Protein AF-A0A643CHQ4-F1 (afdb_monomer)

Organism: Balaenoptera physalus (NCBI:txid9770)

Secondary structure (DSSP, 8-state):
---------TTTT--HHHHHHHHT-HHHHHHHHHTTTGGG-S-THHHHHHHHHSPP--SS--HHHHHHHHHHHHHHHHHHHHH-S---HHHHHHHHHTT---SSTTGGGGS-GGGTTSPPPHHHHHHHHHHHHHHHTT-TTGGGTTSSS-HHHHHHHTT--

Sequence (161 aa):
TFTPVYCPSPLSGITPLFYVAQTRQSNILKILLQYGIVEREKNPINIVLTILLYPSRVRIMVDQELVDIQEDAKTCLVLCSRVLSVISTREIETQLSLGRRPIISNWLDYIPSTRYKDPCELLHLCRITIRAQLLTNNMLPNGIFSLLIPVRLQNYLNLES

pLDDT: mean 88.87, std 14.34, range [46.44, 98.06]

InterPro domains:
  IPR001496 SOCS box domain [PF07525] (119-158)
  IPR001496 SOCS box domain [PS50225] (103-161)
  IPR001496 SOCS box domain [SM00969] (119-160)
  IPR036036 SOCS box-like domain superfamily [SSF158235] (116-158)
  IPR039147 Ankyrin repeat and SOCS box protein 17 [PTHR20966] (1-161)

Mean predicted aligned error: 6.38 Å

Radius of gyration: 17.87 Å; Cα contacts (8 Å, |Δi|>4): 156; chains: 1; bounding box: 45×30×63 Å

Solvent-accessible surface area (backbone atoms only — not comparable to full-atom values): 9455 Å² total; per-residue (Å²): 134,90,77,82,80,79,72,72,59,97,57,72,90,61,49,72,68,54,54,31,26,54,69,31,41,38,72,60,43,51,52,44,50,39,53,39,55,55,81,69,44,95,61,51,64,58,47,57,48,27,43,36,46,48,76,67,87,81,72,86,74,56,72,68,59,52,51,51,51,36,54,26,32,48,51,37,44,43,54,48,57,72,69,45,72,65,52,67,59,67,62,54,51,51,46,40,74,74,69,47,64,57,70,48,88,68,54,67,81,47,46,64,56,38,29,67,76,46,78,59,54,66,72,57,53,50,40,45,54,52,49,49,56,33,45,77,67,70,28,46,52,68,51,49,75,71,47,98,61,58,67,72,56,35,34,54,64,57,73,48,133

Structure (mmCIF, N/CA/C/O backbone):
data_AF-A0A643CHQ4-F1
#
_entry.id   AF-A0A643CHQ4-F1
#
loop_
_atom_site.group_PDB
_atom_site.id
_atom_site.type_symbol
_atom_site.label_atom_id
_atom_site.label_alt_id
_atom_site.label_comp_id
_atom_site.label_asym_id
_atom_site.label_entity_id
_atom_site.label_seq_id
_atom_site.pdbx_PDB_ins_code
_atom_site.Cartn_x
_atom_site.Cartn_y
_atom_site.Cartn_z
_atom_site.occupancy
_atom_site.B_iso_or_equiv
_atom_site.auth_seq_id
_atom_site.auth_comp_id
_atom_site.auth_asym_id
_atom_site.auth_atom_id
_atom_site.pdbx_PDB_model_num
ATOM 1 N N . THR A 1 1 ? 28.883 11.450 43.484 1.00 47.41 1 THR A N 1
ATOM 2 C CA . THR A 1 1 ? 28.956 10.985 42.084 1.00 47.41 1 THR A CA 1
ATOM 3 C C . THR A 1 1 ? 27.598 11.190 41.453 1.00 47.41 1 THR A C 1
ATOM 5 O O . THR A 1 1 ? 26.632 10.658 41.978 1.00 47.41 1 THR A O 1
ATOM 8 N N . PHE A 1 2 ? 27.490 12.034 40.426 1.00 46.44 2 PHE A N 1
ATOM 9 C CA . PHE A 1 2 ? 26.223 12.321 39.748 1.00 46.44 2 PHE A CA 1
ATOM 10 C C . PHE A 1 2 ? 26.059 11.297 38.620 1.00 46.44 2 PHE A C 1
ATOM 12 O O . PHE A 1 2 ? 26.762 11.370 37.618 1.00 46.44 2 PHE A O 1
ATOM 19 N N . THR A 1 3 ? 25.212 10.289 38.809 1.00 48.22 3 THR A N 1
ATOM 20 C CA . THR A 1 3 ? 24.824 9.363 37.738 1.00 48.22 3 THR A CA 1
ATOM 21 C C . THR A 1 3 ? 23.638 9.973 36.999 1.00 48.22 3 THR A C 1
ATOM 23 O O . THR A 1 3 ? 22.546 10.007 37.573 1.00 48.22 3 THR A O 1
ATOM 26 N N . PRO A 1 4 ? 23.807 10.488 35.766 1.00 51.94 4 PRO A N 1
ATOM 27 C CA . PRO A 1 4 ? 22.671 10.942 34.984 1.00 51.94 4 PRO A CA 1
ATOM 28 C C . PRO A 1 4 ? 21.759 9.742 34.728 1.00 51.94 4 PRO A C 1
ATOM 30 O O . PRO A 1 4 ? 22.175 8.732 34.157 1.00 51.94 4 PRO A O 1
ATOM 33 N N . VAL A 1 5 ? 20.513 9.843 35.183 1.00 50.88 5 VAL A N 1
ATOM 34 C CA . VAL A 1 5 ? 19.464 8.896 34.815 1.00 50.88 5 VAL A CA 1
ATOM 35 C C . VAL A 1 5 ? 19.148 9.169 33.350 1.00 50.88 5 VAL A C 1
ATOM 37 O O . VAL A 1 5 ? 18.433 10.115 33.024 1.00 50.88 5 VAL A O 1
ATOM 40 N N . TYR A 1 6 ? 19.724 8.372 32.453 1.00 51.03 6 TYR A N 1
ATOM 41 C CA . TYR A 1 6 ? 19.271 8.318 31.072 1.00 51.03 6 TYR A CA 1
ATOM 42 C C . TYR A 1 6 ? 17.867 7.714 31.084 1.00 51.03 6 TYR A C 1
ATOM 44 O O . TYR A 1 6 ? 17.709 6.497 31.044 1.00 51.03 6 TYR A O 1
ATOM 52 N N . CYS A 1 7 ? 16.836 8.555 31.165 1.00 48.03 7 CYS A N 1
ATOM 53 C CA . CYS A 1 7 ? 15.520 8.150 30.696 1.00 48.03 7 CYS A CA 1
ATOM 54 C C . CYS A 1 7 ? 15.691 7.838 29.204 1.00 48.03 7 CYS A C 1
ATOM 56 O O . CYS A 1 7 ? 16.000 8.765 28.446 1.00 48.03 7 CYS A O 1
ATOM 58 N N . PRO A 1 8 ? 15.557 6.575 28.754 1.00 49.50 8 PRO A N 1
ATOM 59 C CA . PRO A 1 8 ? 15.529 6.313 27.327 1.00 49.50 8 PRO A CA 1
ATOM 60 C C . PRO A 1 8 ? 14.416 7.181 26.741 1.00 49.50 8 PRO A C 1
ATOM 62 O O . PRO A 1 8 ? 13.350 7.316 27.348 1.00 49.50 8 PRO A O 1
ATOM 65 N N . SER A 1 9 ? 14.689 7.825 25.603 1.00 49.84 9 SER A N 1
ATOM 66 C CA . SER A 1 9 ? 13.678 8.619 24.906 1.00 49.84 9 SER A CA 1
ATOM 67 C C . SER A 1 9 ? 12.377 7.808 24.848 1.00 49.84 9 SER A C 1
ATOM 69 O O . SER A 1 9 ? 12.439 6.627 24.492 1.00 49.84 9 SER A O 1
ATOM 71 N N . PRO A 1 10 ? 11.203 8.390 25.148 1.00 54.94 10 PRO A N 1
ATOM 72 C CA . PRO A 1 10 ? 9.922 7.691 25.015 1.00 54.94 10 PRO A CA 1
ATOM 73 C C . PRO A 1 10 ? 9.644 7.225 23.571 1.00 54.94 10 PRO A C 1
ATOM 75 O O . PRO A 1 10 ? 8.666 6.529 23.325 1.00 54.94 10 PRO A O 1
ATOM 78 N N . LEU A 1 11 ? 10.506 7.608 22.620 1.00 53.69 11 LEU A N 1
ATOM 79 C CA . LEU A 1 11 ? 10.500 7.215 21.213 1.00 53.69 11 LEU A CA 1
ATOM 80 C C . LEU A 1 11 ? 11.570 6.161 20.864 1.00 53.69 11 LEU A C 1
ATOM 82 O O . LEU A 1 11 ? 11.748 5.847 19.688 1.00 53.69 11 LEU A O 1
ATOM 86 N N . SER A 1 12 ? 12.314 5.633 21.842 1.00 49.62 12 SER A N 1
ATOM 87 C CA . SER A 1 12 ? 13.332 4.603 21.608 1.00 49.62 12 SER A CA 1
ATOM 88 C C . SER A 1 12 ? 12.701 3.379 20.934 1.00 49.62 12 SER A C 1
ATOM 90 O O . SER A 1 12 ? 11.801 2.754 21.491 1.00 49.62 12 SER A O 1
ATOM 92 N N . GLY A 1 13 ? 13.148 3.061 19.716 1.00 67.06 13 GLY A N 1
ATOM 93 C CA . GLY A 1 13 ? 12.642 1.938 18.919 1.00 67.06 13 GLY A CA 1
ATOM 94 C C . GLY A 1 13 ? 11.469 2.255 17.982 1.00 67.06 13 GLY A C 1
ATOM 95 O O . GLY A 1 13 ? 11.041 1.367 17.249 1.00 67.06 13 GLY A O 1
ATOM 96 N N . ILE A 1 14 ? 10.963 3.495 17.950 1.00 77.19 14 ILE A N 1
ATOM 97 C CA . ILE A 1 14 ? 9.934 3.907 16.983 1.00 77.19 14 ILE A CA 1
ATOM 98 C C . ILE A 1 14 ? 10.606 4.316 15.669 1.00 77.19 14 ILE A C 1
ATOM 100 O O . ILE A 1 14 ? 11.393 5.262 15.630 1.00 77.19 14 ILE A O 1
ATOM 104 N N . THR A 1 15 ? 10.285 3.621 14.574 1.00 87.75 15 THR A N 1
ATOM 105 C CA . THR A 1 15 ? 10.780 3.998 13.242 1.00 87.75 15 THR A CA 1
ATOM 106 C C . THR A 1 15 ? 10.097 5.286 12.759 1.00 87.75 15 THR A C 1
ATOM 108 O O . THR A 1 15 ? 8.940 5.537 13.116 1.00 87.75 15 THR A O 1
ATOM 111 N N . PRO A 1 16 ? 10.755 6.101 11.909 1.00 90.81 16 PRO A N 1
ATOM 112 C CA . PRO A 1 16 ? 10.132 7.295 11.332 1.00 90.81 16 PRO A CA 1
ATOM 113 C C . PRO A 1 16 ? 8.795 6.995 10.646 1.00 90.81 16 PRO A C 1
ATOM 115 O O . PRO A 1 16 ? 7.830 7.736 10.812 1.00 90.81 16 PRO A O 1
ATOM 118 N N . LEU A 1 17 ? 8.715 5.863 9.943 1.00 93.69 17 LEU A N 1
ATOM 119 C CA . LEU A 1 17 ? 7.493 5.389 9.303 1.00 93.69 17 LEU A CA 1
ATOM 120 C C . LEU A 1 17 ? 6.367 5.139 10.313 1.00 93.69 17 LEU A C 1
ATOM 122 O O . LEU A 1 17 ? 5.240 5.580 10.093 1.00 93.69 17 LEU A O 1
ATOM 126 N N . PHE A 1 18 ? 6.664 4.480 11.433 1.00 91.75 18 PHE A N 1
ATOM 127 C CA . PHE A 1 18 ? 5.667 4.217 12.465 1.00 91.75 18 PHE A CA 1
ATOM 128 C C . PHE A 1 18 ? 5.186 5.511 13.131 1.00 91.75 18 PHE A C 1
ATOM 130 O O . PHE A 1 18 ? 3.986 5.697 13.307 1.00 91.75 18 PHE A O 1
ATOM 137 N N . TYR A 1 19 ? 6.090 6.446 13.435 1.00 91.44 19 TYR A N 1
ATOM 138 C CA . TYR A 1 19 ? 5.721 7.748 14.002 1.00 91.44 19 TYR A CA 1
ATOM 139 C C . TYR A 1 19 ? 4.819 8.565 13.061 1.00 91.44 19 TYR A C 1
ATOM 141 O O . TYR A 1 19 ? 3.803 9.129 13.475 1.00 91.44 19 TYR A O 1
ATOM 149 N N . VAL A 1 20 ? 5.158 8.595 11.772 1.00 94.12 20 VAL A N 1
ATOM 150 C CA . VAL A 1 20 ? 4.367 9.278 10.741 1.00 94.12 20 VAL A CA 1
ATOM 151 C C . VAL A 1 20 ? 2.994 8.622 10.575 1.00 94.12 20 VAL A C 1
ATOM 153 O O . VAL A 1 20 ? 1.992 9.323 10.459 1.00 94.12 20 VAL A O 1
ATOM 156 N N . ALA A 1 21 ? 2.917 7.292 10.647 1.00 94.31 21 ALA A N 1
ATOM 157 C CA . ALA A 1 21 ? 1.656 6.554 10.638 1.00 94.31 21 ALA A CA 1
ATOM 158 C C . ALA A 1 21 ? 0.784 6.866 11.869 1.00 94.31 21 ALA A C 1
ATOM 160 O O . ALA A 1 21 ? -0.420 7.069 11.733 1.00 94.31 21 ALA A O 1
ATOM 161 N N . GLN A 1 22 ? 1.381 6.962 13.064 1.00 91.38 22 GLN A N 1
ATOM 162 C CA . GLN A 1 22 ? 0.666 7.322 14.298 1.00 91.38 22 GLN A CA 1
ATOM 163 C C . GLN A 1 22 ? 0.055 8.721 14.225 1.00 91.38 22 GLN A C 1
ATOM 165 O O . GLN A 1 22 ? -1.077 8.936 14.669 1.00 91.38 22 GLN A O 1
ATOM 170 N N . THR A 1 23 ? 0.818 9.666 13.678 1.00 91.25 23 THR A N 1
ATOM 171 C CA . THR A 1 23 ? 0.437 11.079 13.554 1.00 91.25 23 THR A CA 1
ATOM 172 C C . THR A 1 23 ? -0.344 11.389 12.274 1.00 91.25 23 THR A C 1
ATOM 174 O O . THR A 1 23 ? -0.797 12.514 12.119 1.00 91.25 23 THR A O 1
ATOM 177 N N . ARG A 1 24 ? -0.530 10.400 11.385 1.00 93.69 24 ARG A N 1
ATOM 178 C CA . ARG A 1 24 ? -1.174 10.493 10.056 1.00 93.69 24 ARG A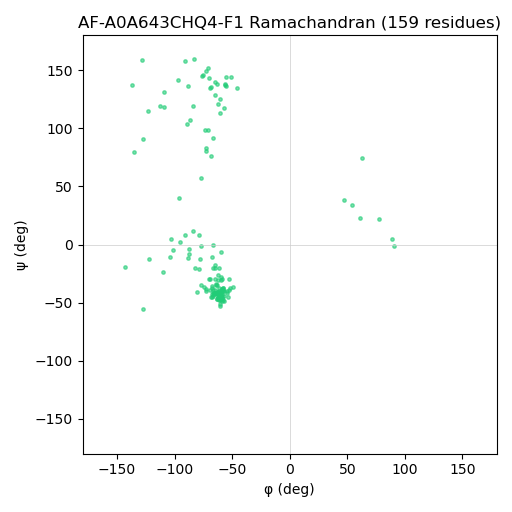 CA 1
ATOM 179 C C . ARG A 1 24 ? -0.689 11.661 9.202 1.00 93.69 24 ARG A C 1
ATOM 181 O O . ARG A 1 24 ? -1.460 12.255 8.463 1.00 93.69 24 ARG A O 1
ATOM 188 N N . GLN A 1 25 ? 0.602 11.969 9.255 1.00 93.00 25 GLN A N 1
ATOM 189 C CA . GLN A 1 25 ? 1.176 13.021 8.417 1.00 93.00 25 GLN A CA 1
ATOM 190 C C . GLN A 1 25 ? 1.267 12.544 6.961 1.00 93.00 25 GLN A C 1
ATOM 192 O O . GLN A 1 25 ? 2.313 12.074 6.513 1.00 93.00 25 GLN A O 1
ATOM 197 N N . SER A 1 26 ? 0.161 12.653 6.225 1.00 94.56 26 SER A N 1
ATOM 198 C CA . SER A 1 26 ? -0.043 12.103 4.879 1.00 94.56 26 SER A CA 1
ATOM 199 C C . SER A 1 26 ? 1.034 12.533 3.875 1.00 94.56 26 SER A C 1
ATOM 201 O O . SER A 1 26 ? 1.564 11.703 3.133 1.00 94.56 26 SER A O 1
ATOM 203 N N . ASN A 1 27 ? 1.444 13.802 3.916 1.00 94.94 27 ASN A N 1
ATOM 204 C CA . ASN A 1 27 ? 2.514 14.344 3.073 1.00 94.94 27 ASN A CA 1
ATOM 205 C C . ASN A 1 27 ? 3.871 13.672 3.332 1.00 94.94 27 ASN A C 1
ATOM 207 O O . ASN A 1 27 ? 4.561 13.280 2.391 1.00 94.94 27 ASN A O 1
ATOM 211 N N . ILE A 1 28 ? 4.245 13.494 4.603 1.00 96.44 28 ILE A N 1
ATOM 212 C CA . ILE A 1 28 ? 5.509 12.841 4.968 1.00 96.44 28 ILE A CA 1
ATOM 213 C C . ILE A 1 28 ? 5.414 11.340 4.694 1.00 96.44 28 ILE A C 1
ATOM 215 O O . ILE A 1 28 ? 6.365 10.750 4.185 1.00 96.44 28 ILE A O 1
ATOM 219 N N . LEU A 1 29 ? 4.254 10.728 4.956 1.00 97.06 29 LEU A N 1
ATOM 220 C CA . LEU A 1 29 ? 4.011 9.325 4.645 1.00 97.06 29 LEU A CA 1
ATOM 221 C C . LEU A 1 29 ? 4.238 9.071 3.159 1.00 97.06 29 LEU A C 1
ATOM 223 O O . LEU A 1 29 ? 4.996 8.170 2.823 1.00 97.06 29 LEU A O 1
ATOM 227 N N . LYS A 1 30 ? 3.663 9.897 2.273 1.00 97.38 30 LYS A N 1
ATOM 228 C CA . LYS A 1 30 ? 3.872 9.795 0.823 1.00 97.38 30 LYS A CA 1
ATOM 229 C C . LYS A 1 30 ? 5.358 9.798 0.464 1.00 97.38 30 LYS A C 1
ATOM 231 O O . LYS A 1 30 ? 5.770 8.946 -0.317 1.00 97.38 30 LYS A O 1
ATOM 236 N N . ILE A 1 31 ? 6.155 10.691 1.054 1.00 97.19 31 ILE A N 1
ATOM 237 C CA . ILE A 1 31 ? 7.608 10.731 0.830 1.00 97.19 31 ILE A CA 1
ATOM 238 C C . ILE A 1 31 ? 8.243 9.407 1.271 1.00 97.19 31 ILE A C 1
ATOM 240 O O . ILE A 1 31 ? 8.931 8.764 0.485 1.00 97.19 31 ILE A O 1
ATOM 244 N N . LEU A 1 32 ? 7.965 8.928 2.486 1.00 97.44 32 LEU A N 1
ATOM 245 C CA . LEU A 1 32 ? 8.509 7.647 2.960 1.00 97.44 32 LEU A CA 1
ATOM 246 C C . LEU A 1 32 ? 8.097 6.470 2.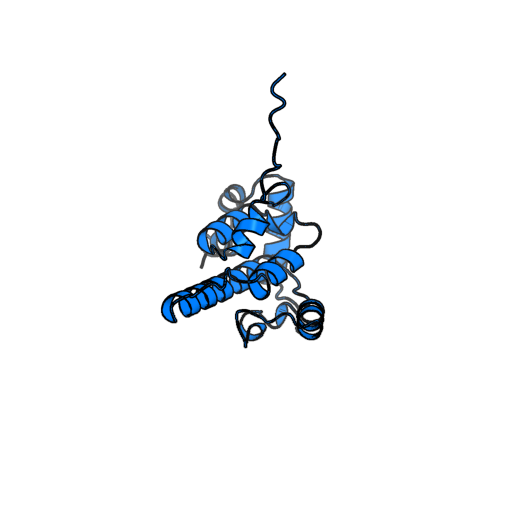060 1.00 97.44 32 LEU A C 1
ATOM 248 O O . LEU A 1 32 ? 8.910 5.589 1.780 1.00 97.44 32 LEU A O 1
ATOM 252 N N . LEU A 1 33 ? 6.864 6.468 1.551 1.00 97.12 33 LEU A N 1
ATOM 253 C CA . LEU A 1 33 ? 6.415 5.478 0.576 1.00 97.12 33 LEU A CA 1
ATOM 254 C C . LEU A 1 33 ? 7.168 5.608 -0.748 1.00 97.12 33 LEU A C 1
ATOM 256 O O . LEU A 1 33 ? 7.577 4.601 -1.305 1.00 97.12 33 LEU A O 1
ATOM 260 N N . GLN A 1 34 ? 7.411 6.815 -1.260 1.00 97.44 34 GLN A N 1
ATOM 261 C CA . GLN A 1 34 ? 8.168 7.022 -2.501 1.00 97.44 34 GLN A CA 1
ATOM 262 C C . GLN A 1 34 ? 9.577 6.423 -2.426 1.00 97.44 34 GLN A C 1
ATOM 264 O O . GLN A 1 34 ? 10.015 5.797 -3.389 1.00 97.44 34 GLN A O 1
ATOM 269 N N . TYR A 1 35 ? 10.224 6.517 -1.262 1.00 97.50 35 TYR A N 1
ATOM 270 C CA . TYR A 1 35 ? 11.524 5.897 -0.979 1.00 97.50 35 TYR A CA 1
ATOM 271 C C . TYR A 1 35 ? 11.463 4.382 -0.712 1.00 97.50 35 TYR A C 1
ATOM 273 O O . TYR A 1 35 ? 12.498 3.750 -0.508 1.00 97.50 35 TYR A O 1
ATOM 281 N N . GLY A 1 36 ? 10.274 3.780 -0.727 1.00 96.31 36 GLY A N 1
ATOM 282 C CA . GLY A 1 36 ? 10.093 2.341 -0.562 1.00 96.31 36 GLY A CA 1
ATOM 283 C C . GLY A 1 36 ? 10.211 1.856 0.886 1.00 96.31 36 GLY A C 1
ATOM 284 O O . GLY A 1 36 ? 10.545 0.695 1.115 1.00 96.31 36 GLY A O 1
ATOM 285 N N . ILE A 1 37 ? 10.017 2.738 1.877 1.00 95.50 37 ILE A N 1
ATOM 286 C CA . ILE A 1 37 ? 10.249 2.396 3.289 1.00 95.50 37 ILE A CA 1
ATOM 287 C C . ILE A 1 37 ? 9.244 1.344 3.783 1.00 95.50 37 ILE A C 1
ATOM 289 O O . ILE A 1 37 ? 9.648 0.419 4.479 1.00 95.50 37 ILE A O 1
ATOM 293 N N . VAL A 1 38 ? 7.967 1.422 3.379 1.00 93.94 38 VAL A N 1
ATOM 294 C CA . VAL A 1 38 ? 6.953 0.407 3.743 1.00 93.94 38 VAL A CA 1
ATOM 295 C C . VAL A 1 38 ? 7.237 -0.935 3.082 1.00 93.94 38 VAL A C 1
ATOM 297 O O . VAL A 1 38 ? 7.058 -1.970 3.713 1.00 93.94 38 VAL A O 1
ATOM 300 N N . GLU A 1 39 ? 7.713 -0.945 1.840 1.00 93.12 39 GLU A N 1
ATOM 301 C CA . GLU A 1 39 ? 8.062 -2.175 1.126 1.00 93.12 39 GLU A CA 1
ATOM 302 C C . GLU A 1 39 ? 9.236 -2.936 1.767 1.00 93.12 39 GLU A C 1
ATOM 304 O O . GLU A 1 39 ? 9.401 -4.126 1.504 1.00 93.12 39 GLU A O 1
ATOM 309 N N . 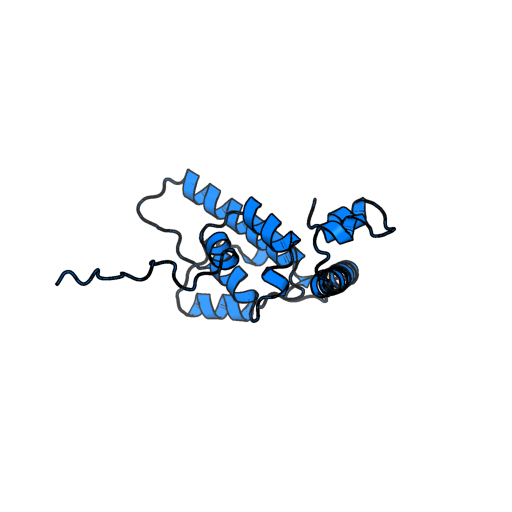ARG A 1 40 ? 10.037 -2.282 2.624 1.00 91.38 40 ARG A N 1
ATOM 310 C CA . ARG A 1 40 ? 11.093 -2.925 3.429 1.00 91.38 40 ARG A CA 1
ATOM 311 C C . ARG A 1 40 ? 10.601 -3.454 4.776 1.00 91.38 40 ARG A C 1
ATOM 313 O O . ARG A 1 40 ? 11.343 -4.175 5.444 1.00 91.38 40 ARG A O 1
ATOM 320 N N . GLU A 1 41 ? 9.390 -3.102 5.199 1.00 91.88 41 GLU A N 1
ATOM 321 C CA . GLU A 1 41 ? 8.853 -3.556 6.478 1.00 91.88 41 GLU A CA 1
ATOM 322 C C . GLU A 1 41 ? 8.569 -5.056 6.448 1.00 91.88 41 GLU A C 1
ATOM 324 O O . GLU A 1 41 ? 7.950 -5.582 5.524 1.00 91.88 41 GLU A O 1
ATOM 329 N N . LYS A 1 42 ? 8.959 -5.755 7.518 1.00 89.81 42 LYS A N 1
ATOM 330 C CA . LYS A 1 42 ? 8.670 -7.188 7.667 1.00 89.81 42 LYS A CA 1
ATOM 331 C C . LYS A 1 42 ? 7.166 -7.456 7.760 1.00 89.81 42 LYS A C 1
ATOM 333 O O . LYS A 1 42 ? 6.703 -8.500 7.313 1.00 89.81 42 LYS A O 1
ATOM 338 N N . ASN A 1 43 ? 6.424 -6.538 8.383 1.00 91.56 43 ASN A N 1
ATOM 339 C CA . ASN A 1 43 ? 4.977 -6.643 8.522 1.00 91.56 43 ASN A CA 1
ATOM 340 C C . ASN A 1 43 ? 4.285 -5.304 8.207 1.00 91.56 43 ASN A C 1
ATOM 342 O O . ASN A 1 43 ? 3.929 -4.561 9.127 1.00 91.56 43 ASN A O 1
ATOM 346 N N . PRO A 1 44 ? 4.098 -4.965 6.920 1.00 94.00 44 PRO A N 1
ATOM 347 C CA . PRO A 1 44 ? 3.598 -3.654 6.514 1.00 94.00 44 PRO A CA 1
ATOM 348 C C . PRO A 1 44 ? 2.146 -3.385 6.943 1.00 94.00 44 PRO A C 1
ATOM 350 O O . PRO A 1 44 ? 1.752 -2.224 7.059 1.00 94.00 44 PRO A O 1
ATOM 353 N N . ILE A 1 45 ? 1.354 -4.422 7.253 1.00 95.12 45 ILE A N 1
ATOM 354 C CA . ILE A 1 45 ? -0.006 -4.255 7.796 1.00 95.12 45 ILE A CA 1
ATOM 355 C C . ILE A 1 45 ? -0.002 -3.482 9.121 1.00 95.12 45 ILE A C 1
ATOM 357 O O . ILE A 1 45 ? -0.944 -2.746 9.399 1.00 95.12 45 ILE A O 1
ATOM 361 N N . ASN A 1 46 ? 1.083 -3.550 9.903 1.00 94.25 46 ASN A N 1
ATOM 362 C CA . ASN A 1 46 ? 1.212 -2.796 11.150 1.00 94.25 46 ASN A CA 1
ATOM 363 C C . ASN A 1 46 ? 1.108 -1.286 10.918 1.00 94.25 46 ASN A C 1
ATOM 365 O O . ASN A 1 46 ? 0.613 -0.569 11.785 1.00 94.25 46 ASN A O 1
ATOM 369 N N . ILE A 1 47 ? 1.529 -0.796 9.751 1.00 95.81 47 ILE A N 1
ATOM 370 C CA . ILE A 1 47 ? 1.403 0.616 9.379 1.00 95.81 47 ILE A CA 1
ATOM 371 C C . ILE A 1 47 ? -0.068 0.974 9.167 1.00 95.81 47 ILE A C 1
ATOM 373 O O . ILE A 1 47 ? -0.544 1.956 9.732 1.00 95.81 47 ILE A O 1
ATOM 377 N N . VAL A 1 48 ? -0.814 0.127 8.451 1.00 96.75 48 VAL A N 1
ATOM 378 C CA . VAL A 1 48 ? -2.264 0.278 8.240 1.00 96.75 48 VAL A CA 1
ATOM 379 C C . VAL A 1 48 ? -3.018 0.229 9.572 1.00 96.75 48 VAL A C 1
ATOM 381 O O . VAL A 1 48 ? -3.840 1.099 9.847 1.00 96.75 48 VAL A O 1
ATOM 384 N N . LEU A 1 49 ? -2.696 -0.733 10.442 1.00 95.44 49 LEU A N 1
ATOM 385 C CA . LEU A 1 49 ? -3.283 -0.835 11.782 1.00 95.44 49 LEU A CA 1
ATOM 386 C C . LEU A 1 49 ? -2.964 0.390 12.640 1.00 95.44 49 LEU A C 1
ATOM 388 O O . LEU A 1 49 ? -3.812 0.845 13.400 1.00 95.44 49 LEU A O 1
ATOM 392 N N . THR A 1 50 ? -1.760 0.943 12.516 1.00 94.50 50 THR A N 1
ATOM 393 C CA . THR A 1 50 ? -1.359 2.149 13.248 1.00 94.50 50 THR A CA 1
ATOM 394 C C . THR A 1 50 ? -2.144 3.365 12.767 1.00 94.50 50 THR A C 1
ATOM 396 O O . THR A 1 50 ? -2.698 4.090 13.591 1.00 94.50 50 THR A O 1
ATOM 399 N N . ILE A 1 51 ? -2.285 3.540 11.450 1.00 95.25 51 ILE A N 1
ATOM 400 C CA . ILE A 1 51 ? -3.124 4.592 10.861 1.00 95.25 51 ILE A CA 1
ATOM 401 C C . ILE A 1 51 ? -4.583 4.431 11.306 1.00 95.25 51 ILE A C 1
ATOM 403 O O . ILE A 1 51 ? -5.240 5.413 11.625 1.00 95.25 51 ILE A O 1
ATOM 407 N N . LEU A 1 52 ? -5.121 3.215 11.371 1.00 94.69 52 LEU A N 1
ATOM 408 C CA . LEU A 1 52 ? -6.536 3.015 11.698 1.00 94.69 52 LEU A CA 1
ATOM 409 C C . LEU A 1 52 ? -6.850 3.094 13.189 1.00 94.69 52 LEU A C 1
ATOM 411 O O . LEU A 1 52 ? -7.891 3.632 13.562 1.00 94.69 52 LEU A O 1
ATOM 415 N N . LEU A 1 53 ? -5.991 2.511 14.022 1.00 92.12 53 LEU A N 1
ATOM 416 C CA . LEU A 1 53 ? -6.341 2.103 15.384 1.00 92.12 53 LEU A CA 1
ATOM 417 C C . LEU A 1 53 ? -5.459 2.734 16.456 1.00 92.12 53 LEU A C 1
ATOM 419 O O . LEU A 1 53 ? -5.774 2.597 17.639 1.00 92.12 53 LEU A O 1
ATOM 423 N N . TYR A 1 54 ? -4.334 3.363 16.093 1.00 86.94 54 TYR A N 1
ATOM 424 C CA . TYR A 1 54 ? -3.516 4.027 17.102 1.00 86.94 54 TYR A CA 1
ATOM 425 C C . TYR A 1 54 ? -4.326 5.181 17.692 1.00 86.94 54 TYR A C 1
ATOM 427 O O . TYR A 1 54 ? -4.854 5.982 16.918 1.00 86.94 54 TYR A O 1
ATOM 435 N N . PRO A 1 55 ? -4.455 5.279 19.024 1.00 76.75 55 PRO A N 1
ATOM 436 C CA . PRO A 1 55 ? -5.268 6.317 19.625 1.00 76.75 55 PRO A CA 1
ATOM 437 C C . PRO A 1 55 ? -4.712 7.680 19.220 1.00 76.75 55 PRO A C 1
ATOM 439 O O . PRO A 1 55 ? -3.541 7.987 19.465 1.00 76.75 55 PRO A O 1
ATOM 442 N N . SER A 1 56 ? -5.563 8.525 18.637 1.00 63.06 56 SER A N 1
ATOM 443 C CA . SER A 1 56 ? -5.328 9.966 18.673 1.00 63.06 56 SER A CA 1
ATOM 444 C C . SER A 1 56 ? -5.080 10.327 20.139 1.00 63.06 56 SER A C 1
ATOM 446 O O . SER A 1 56 ? -5.648 9.692 21.030 1.00 63.06 56 SER A O 1
ATOM 448 N N . ARG A 1 57 ? -4.202 11.282 20.452 1.00 58.94 57 ARG A N 1
ATOM 449 C CA . ARG A 1 57 ? -4.050 11.751 21.839 1.00 58.94 57 ARG A CA 1
ATOM 450 C C . ARG A 1 57 ? -5.337 12.494 22.221 1.00 58.94 57 ARG A C 1
ATOM 452 O O . ARG A 1 57 ? -5.371 13.714 22.216 1.00 58.94 57 ARG A O 1
ATOM 459 N N . VAL A 1 58 ? -6.410 11.745 22.490 1.00 50.81 58 VAL A N 1
ATOM 460 C CA . VAL A 1 58 ? -7.756 12.224 22.803 1.00 50.81 58 VAL A CA 1
ATOM 461 C C . VAL A 1 58 ? -7.707 12.797 24.210 1.00 50.81 58 VAL A C 1
ATOM 463 O O . VAL A 1 58 ? -8.037 12.144 25.197 1.00 50.81 58 VAL A O 1
ATOM 466 N N . ARG A 1 59 ? -7.227 14.028 24.316 1.00 47.81 59 ARG A N 1
ATOM 467 C CA . ARG A 1 59 ? -7.530 14.901 25.438 1.00 47.81 59 ARG A CA 1
ATOM 468 C C . ARG A 1 59 ? -8.042 16.196 24.827 1.00 47.81 59 ARG A C 1
ATOM 470 O O . ARG A 1 59 ? -7.253 17.073 24.528 1.00 47.81 59 ARG A O 1
ATOM 477 N N . ILE A 1 60 ? -9.364 16.250 24.642 1.00 54.50 60 ILE A N 1
ATOM 478 C CA . ILE A 1 60 ? -10.129 17.453 24.283 1.00 54.50 60 ILE A CA 1
ATOM 479 C C . ILE A 1 60 ? -9.722 18.010 22.907 1.00 54.50 60 ILE A C 1
ATOM 481 O O . ILE A 1 60 ? -9.020 19.009 22.825 1.00 54.50 60 ILE A O 1
ATOM 485 N N . MET A 1 61 ? -10.147 17.347 21.830 1.00 60.47 61 MET A N 1
ATOM 486 C CA . MET A 1 61 ? -10.024 17.901 20.476 1.00 60.47 61 MET A CA 1
ATOM 487 C C . MET A 1 61 ? -11.345 18.553 20.077 1.00 60.47 61 MET A C 1
ATOM 489 O O . MET A 1 61 ? -12.411 18.040 20.424 1.00 60.47 61 MET A O 1
ATOM 493 N N . VAL A 1 62 ? -11.269 19.685 19.382 1.00 66.38 62 VAL A N 1
AT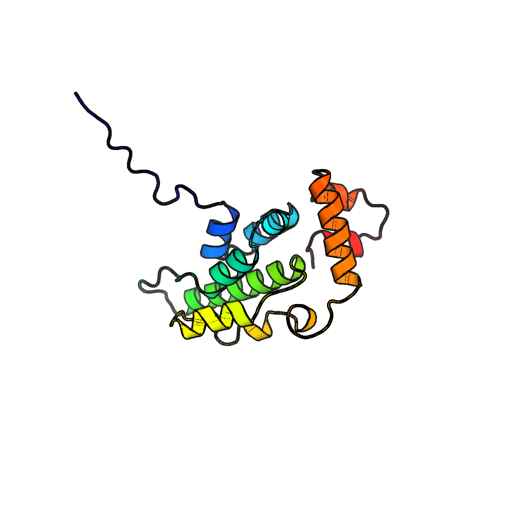OM 494 C CA . VAL A 1 62 ? -12.443 20.356 18.802 1.00 66.38 62 VAL A CA 1
ATOM 495 C C . VAL A 1 62 ? -12.923 19.536 17.598 1.00 66.38 62 VAL A C 1
ATOM 497 O O . VAL A 1 62 ? -12.102 18.915 16.924 1.00 66.38 62 VAL A O 1
ATOM 500 N N . ASP A 1 63 ? -14.226 19.536 17.296 1.00 71.62 63 ASP A N 1
ATOM 501 C CA . ASP A 1 63 ? -14.810 18.748 16.193 1.00 71.62 63 ASP A CA 1
ATOM 502 C C . ASP A 1 63 ? -14.063 18.923 14.856 1.00 71.62 63 ASP A C 1
ATOM 504 O O . ASP A 1 63 ? -13.869 17.953 14.126 1.00 71.62 63 ASP A O 1
ATOM 508 N N . GLN A 1 64 ? -13.568 20.132 14.565 1.00 73.06 64 GLN A N 1
ATOM 509 C CA . GLN A 1 64 ? -12.772 20.412 13.366 1.00 73.06 64 GLN A CA 1
ATOM 510 C C . GLN A 1 64 ? -11.468 19.599 13.314 1.00 73.06 64 GLN A C 1
ATOM 512 O O . GLN A 1 64 ? -11.142 19.024 12.282 1.00 73.06 64 GLN A O 1
ATOM 517 N N . GLU A 1 65 ? -10.745 19.489 14.430 1.00 78.06 65 GLU A N 1
ATOM 518 C CA . GLU A 1 65 ? -9.484 18.741 14.478 1.00 78.06 65 GLU A CA 1
ATOM 519 C C . GLU A 1 65 ? -9.725 17.229 14.340 1.00 78.06 65 GLU A C 1
ATOM 521 O O . GLU A 1 65 ? -8.882 16.496 13.822 1.00 78.06 65 GLU A O 1
ATOM 526 N N . LEU A 1 66 ? -10.888 16.746 14.793 1.00 79.75 66 LEU A N 1
ATOM 527 C CA . LEU A 1 66 ? -11.294 15.357 14.596 1.00 79.75 66 LEU A CA 1
ATOM 528 C C . LEU A 1 66 ? -11.569 15.061 13.116 1.00 79.75 66 LEU A C 1
ATOM 530 O O . LEU A 1 66 ? -11.148 14.010 12.626 1.00 79.75 66 LEU A O 1
ATOM 534 N N . VAL A 1 67 ? -12.244 15.976 12.412 1.00 83.75 67 VAL A N 1
ATOM 535 C CA . VAL A 1 67 ? -12.484 15.871 10.964 1.00 83.75 67 VAL A CA 1
ATOM 536 C C . VAL A 1 67 ? -11.158 15.845 10.206 1.00 83.75 67 VAL A C 1
ATOM 538 O O . VAL A 1 67 ? -10.949 14.948 9.389 1.00 83.75 67 VAL A O 1
ATOM 541 N N . ASP A 1 68 ? -10.230 16.744 10.535 1.00 86.12 68 ASP A N 1
ATOM 542 C CA . ASP A 1 68 ? -8.917 16.805 9.886 1.00 86.12 68 ASP A CA 1
ATOM 543 C C . ASP A 1 68 ? -8.126 15.497 10.088 1.00 86.12 68 ASP A C 1
ATOM 545 O O . ASP A 1 68 ? -7.600 14.926 9.133 1.00 86.12 68 ASP A O 1
ATOM 549 N N . ILE A 1 69 ? -8.131 14.937 11.307 1.00 87.94 69 ILE A N 1
ATOM 550 C CA . ILE A 1 69 ? -7.508 13.633 11.601 1.00 87.94 69 ILE A CA 1
ATOM 551 C C . ILE A 1 69 ? -8.119 12.502 10.769 1.00 87.94 69 ILE A C 1
ATOM 553 O O . ILE A 1 69 ? -7.402 11.588 10.341 1.00 87.94 69 ILE A O 1
ATOM 557 N N . GLN A 1 70 ? -9.440 12.507 10.589 1.00 91.38 70 GLN A N 1
ATOM 558 C CA . GLN A 1 70 ? -10.119 11.495 9.788 1.00 91.38 70 GLN A CA 1
ATOM 559 C C . GLN A 1 70 ? -9.738 11.616 8.313 1.00 91.38 70 GLN A C 1
ATOM 561 O O . GLN A 1 70 ? -9.427 10.597 7.699 1.00 91.38 70 GLN A O 1
ATOM 566 N N . GLU A 1 71 ? -9.707 12.826 7.756 1.00 92.44 71 GLU A N 1
ATOM 567 C CA . GLU A 1 71 ? -9.282 13.065 6.370 1.00 92.44 71 GLU A CA 1
ATOM 568 C C . GLU A 1 71 ? -7.820 12.677 6.127 1.00 92.44 71 GLU A C 1
ATOM 570 O O . GLU A 1 71 ? -7.498 12.001 5.141 1.00 92.44 71 GLU A O 1
ATOM 575 N N . ASP A 1 72 ? -6.933 12.987 7.070 1.00 93.50 72 ASP A N 1
ATOM 576 C CA . ASP A 1 72 ? -5.540 12.558 7.003 1.00 93.50 72 ASP A CA 1
ATOM 577 C C . ASP A 1 72 ? -5.408 11.034 7.076 1.00 93.50 72 ASP A C 1
ATOM 579 O O . ASP A 1 72 ? -4.655 10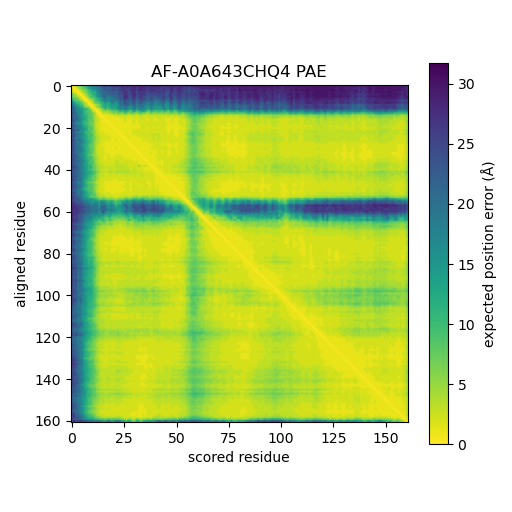.428 6.305 1.00 93.50 72 ASP A O 1
ATOM 583 N N . ALA A 1 73 ? -6.174 10.377 7.951 1.00 94.75 73 ALA A N 1
ATOM 584 C CA . ALA A 1 73 ? -6.192 8.922 8.036 1.00 94.75 73 ALA A CA 1
ATOM 585 C C . ALA A 1 73 ? -6.701 8.279 6.731 1.00 94.75 73 ALA A C 1
ATOM 587 O O . ALA A 1 73 ? -6.109 7.300 6.269 1.00 94.75 73 ALA A O 1
ATOM 588 N N . LYS A 1 74 ? -7.738 8.847 6.098 1.00 96.31 74 LYS A N 1
ATOM 589 C CA . LYS A 1 74 ? -8.271 8.378 4.806 1.00 96.31 74 LYS A CA 1
ATOM 590 C C . LYS A 1 74 ? -7.203 8.487 3.726 1.00 96.31 74 LYS A C 1
ATOM 592 O O . LYS A 1 74 ? -6.927 7.519 3.016 1.00 96.31 74 LYS A O 1
ATOM 597 N N . THR A 1 75 ? -6.539 9.637 3.659 1.00 96.31 75 THR A N 1
ATOM 598 C CA . THR A 1 75 ? -5.446 9.887 2.716 1.00 96.31 75 THR A CA 1
ATOM 599 C C . THR A 1 75 ? -4.295 8.903 2.931 1.00 96.31 75 THR A C 1
ATOM 601 O O . THR A 1 75 ? -3.793 8.312 1.972 1.00 96.31 75 THR A O 1
ATOM 604 N N . CYS A 1 76 ? -3.912 8.651 4.184 1.00 96.88 76 CYS A N 1
ATOM 605 C CA . CYS A 1 76 ? -2.873 7.684 4.525 1.00 96.88 76 CYS A CA 1
ATOM 606 C C . CYS A 1 76 ? -3.234 6.249 4.104 1.00 96.88 76 CYS A C 1
ATOM 608 O O . CYS A 1 76 ? -2.381 5.542 3.569 1.00 96.88 76 CYS A O 1
ATOM 610 N N . LEU A 1 77 ? -4.488 5.817 4.280 1.00 96.62 77 LEU A N 1
ATOM 611 C CA . LEU A 1 77 ? -4.955 4.502 3.821 1.00 96.62 77 LEU A CA 1
ATOM 612 C C . LEU A 1 77 ? -4.879 4.358 2.305 1.00 96.62 77 LEU A C 1
ATOM 614 O O . LEU A 1 77 ? -4.344 3.365 1.803 1.00 96.62 77 LEU A O 1
ATOM 618 N N . VAL A 1 78 ? -5.356 5.372 1.580 1.00 96.31 78 VAL A N 1
ATOM 619 C CA . VAL A 1 78 ? -5.275 5.405 0.118 1.00 96.31 78 VAL A CA 1
ATOM 620 C C . VAL A 1 78 ? -3.814 5.313 -0.319 1.00 96.31 78 VAL A C 1
ATOM 622 O O . VAL A 1 78 ? -3.492 4.515 -1.197 1.00 96.31 78 VAL A O 1
ATOM 625 N N . LEU A 1 79 ? -2.906 6.048 0.325 1.00 96.88 79 LEU A N 1
ATOM 626 C CA . LEU A 1 79 ? -1.468 5.962 0.064 1.00 96.88 79 LEU A CA 1
ATOM 627 C C . LEU A 1 79 ? -0.908 4.553 0.322 1.00 96.88 79 LEU A C 1
ATOM 629 O O . LEU A 1 79 ? -0.231 4.007 -0.550 1.00 96.88 79 LEU A O 1
ATOM 633 N N . CYS A 1 80 ? -1.232 3.917 1.452 1.00 96.62 80 CYS A N 1
ATOM 634 C CA . CYS A 1 80 ? -0.815 2.539 1.734 1.00 96.62 80 CYS A CA 1
ATOM 635 C C . CYS A 1 80 ? -1.331 1.550 0.677 1.00 96.62 80 CYS A C 1
ATOM 637 O O . CYS A 1 80 ? -0.575 0.702 0.202 1.00 96.62 80 CYS A O 1
ATOM 639 N N . SER A 1 81 ? -2.582 1.693 0.227 1.00 96.00 81 SER A N 1
ATOM 640 C CA . SER A 1 81 ? -3.151 0.842 -0.829 1.00 96.00 81 SER A CA 1
ATOM 641 C C . SER A 1 81 ? -2.413 0.955 -2.172 1.00 96.00 81 SER A C 1
ATOM 643 O O . SER A 1 81 ? -2.486 0.050 -3.012 1.00 96.00 81 SER A O 1
ATOM 645 N N . ARG A 1 82 ? -1.664 2.052 -2.380 1.00 95.88 82 ARG A N 1
ATOM 646 C CA . ARG A 1 82 ? -0.868 2.251 -3.591 1.00 95.88 82 ARG A CA 1
ATOM 647 C C . ARG A 1 82 ? 0.445 1.465 -3.584 1.00 95.88 82 ARG A C 1
ATOM 649 O O . ARG A 1 82 ? 0.944 1.209 -4.675 1.00 95.88 82 ARG A O 1
ATOM 656 N N . VAL A 1 83 ? 0.968 1.049 -2.433 1.00 95.75 83 VAL A N 1
ATOM 657 C CA . VAL A 1 83 ? 2.231 0.284 -2.341 1.00 95.75 83 VAL A CA 1
ATOM 658 C C . VAL A 1 83 ? 2.034 -1.172 -1.923 1.00 95.75 83 VAL A C 1
ATOM 660 O O . VAL A 1 83 ? 2.856 -2.016 -2.260 1.00 95.75 83 VAL A O 1
ATOM 663 N N . LEU A 1 84 ? 0.934 -1.492 -1.238 1.00 95.75 84 LEU A N 1
ATOM 664 C CA . LEU A 1 84 ? 0.633 -2.855 -0.801 1.00 95.75 84 LEU A CA 1
ATOM 665 C C . LEU A 1 84 ? -0.139 -3.616 -1.877 1.00 95.75 84 LEU A C 1
ATOM 667 O O . LEU A 1 84 ? -1.065 -3.077 -2.480 1.00 95.75 84 LEU A O 1
ATOM 671 N N . SER A 1 85 ? 0.229 -4.874 -2.125 1.00 94.00 85 SER A N 1
ATOM 672 C CA . SER A 1 85 ? -0.540 -5.775 -2.999 1.00 94.00 85 SER A CA 1
ATOM 673 C C . SER A 1 85 ? -1.781 -6.313 -2.296 1.00 94.00 85 SER A C 1
ATOM 675 O O . SER A 1 85 ? -2.814 -6.487 -2.933 1.00 94.00 85 SER A O 1
ATOM 677 N N . VAL A 1 86 ? -1.676 -6.556 -0.987 1.00 95.12 86 VAL A N 1
ATOM 678 C CA . VAL A 1 86 ? -2.730 -7.141 -0.159 1.00 95.12 86 VAL A CA 1
ATOM 679 C C . VAL A 1 86 ? -2.815 -6.399 1.172 1.00 95.12 86 VAL A C 1
ATOM 681 O O . VAL A 1 86 ? -1.792 -6.096 1.787 1.00 95.12 86 VAL A O 1
ATOM 684 N N . ILE A 1 87 ? -4.036 -6.125 1.630 1.00 95.69 87 ILE A N 1
ATOM 685 C CA . ILE A 1 87 ? -4.338 -5.584 2.957 1.00 95.69 87 ILE A CA 1
ATOM 686 C C . ILE A 1 87 ? -5.309 -6.550 3.644 1.00 95.69 87 ILE A C 1
ATOM 688 O O . ILE A 1 87 ? -6.437 -6.737 3.196 1.00 95.69 87 ILE A O 1
ATOM 692 N N . SER A 1 88 ? -4.864 -7.181 4.732 1.00 95.19 88 SER A N 1
ATOM 693 C CA . SER A 1 88 ? -5.652 -8.177 5.468 1.00 95.19 88 SER A CA 1
ATOM 694 C C . SER A 1 88 ? -6.772 -7.516 6.275 1.00 95.19 88 SER A C 1
ATOM 696 O O . SER A 1 88 ? -6.554 -7.043 7.392 1.00 95.19 88 SER A O 1
ATOM 698 N N . THR A 1 89 ? -7.993 -7.511 5.738 1.00 95.94 89 THR A N 1
ATOM 699 C CA . THR A 1 89 ? -9.182 -7.024 6.461 1.00 95.94 89 THR A CA 1
ATOM 700 C C . THR A 1 89 ? -9.477 -7.865 7.697 1.00 95.94 89 THR A C 1
ATOM 702 O O . THR A 1 89 ? -9.828 -7.314 8.734 1.00 95.94 89 THR A O 1
ATOM 705 N N . ARG A 1 90 ? -9.222 -9.177 7.639 1.00 95.94 90 ARG A N 1
ATOM 706 C CA . ARG A 1 90 ? -9.373 -10.094 8.777 1.00 95.94 90 ARG A CA 1
ATOM 707 C C . ARG A 1 90 ? -8.519 -9.685 9.977 1.00 95.94 90 ARG A C 1
ATOM 709 O O . ARG A 1 90 ? -8.956 -9.807 11.120 1.00 95.94 90 ARG A O 1
ATOM 716 N N . GLU A 1 91 ? -7.294 -9.222 9.742 1.00 95.69 91 GLU A N 1
ATOM 717 C CA . GLU A 1 91 ? -6.414 -8.771 10.824 1.00 95.69 91 GLU A CA 1
ATOM 718 C C . GLU A 1 91 ? -6.923 -7.467 11.449 1.00 95.69 91 GLU A C 1
ATOM 720 O O . GLU A 1 91 ? -6.935 -7.339 12.674 1.00 95.69 91 GLU A O 1
ATOM 725 N N . ILE A 1 92 ? -7.442 -6.549 10.627 1.00 95.81 92 ILE A N 1
ATOM 726 C CA . ILE A 1 92 ? -8.105 -5.325 11.094 1.00 95.81 92 ILE A CA 1
ATOM 727 C C . ILE A 1 92 ? -9.330 -5.687 11.946 1.00 95.81 92 ILE A C 1
ATOM 729 O O . ILE A 1 92 ? -9.415 -5.269 13.098 1.00 95.81 92 ILE A O 1
ATOM 733 N N . GLU A 1 93 ? -10.235 -6.524 11.436 1.00 96.06 93 GLU A N 1
ATOM 734 C CA . GLU A 1 93 ? -11.440 -6.991 12.138 1.00 96.06 93 GLU A CA 1
ATOM 735 C C . GLU A 1 93 ? -11.116 -7.698 13.458 1.00 96.06 93 GLU A C 1
ATOM 737 O O . GLU A 1 93 ? -11.786 -7.475 14.467 1.00 96.06 93 GLU A O 1
ATOM 742 N N . THR A 1 94 ? -10.045 -8.495 13.486 1.00 96.31 94 THR A N 1
ATOM 743 C CA . THR A 1 94 ? -9.562 -9.134 14.715 1.00 96.31 94 THR A CA 1
ATOM 744 C C . THR A 1 94 ? -9.212 -8.075 15.760 1.00 96.31 94 THR A C 1
ATOM 746 O O . THR A 1 94 ? -9.664 -8.169 16.899 1.00 96.31 94 THR A O 1
ATOM 749 N N . GLN A 1 95 ? -8.488 -7.014 15.391 1.00 94.12 95 GLN A N 1
ATOM 750 C CA . GLN A 1 95 ? -8.185 -5.921 16.321 1.00 94.12 95 GLN A CA 1
ATOM 751 C C . GLN A 1 95 ? -9.440 -5.163 16.785 1.00 94.12 95 GLN A C 1
ATOM 753 O O . GLN A 1 95 ? -9.497 -4.735 17.940 1.00 94.12 95 GLN A O 1
ATOM 758 N N . LEU A 1 96 ? -10.455 -5.028 15.925 1.00 93.38 96 LEU A N 1
ATOM 759 C CA . LEU A 1 96 ? -11.741 -4.425 16.292 1.00 93.38 96 LEU A CA 1
ATOM 760 C C . LEU A 1 96 ? -12.507 -5.283 17.307 1.00 93.38 96 LEU A C 1
ATOM 762 O O . LEU A 1 96 ? -13.026 -4.756 18.290 1.00 93.38 96 LEU A O 1
ATOM 766 N N . SER A 1 97 ? -12.518 -6.608 17.125 1.00 93.88 97 SER A N 1
ATOM 767 C CA . SER A 1 97 ? -13.133 -7.549 18.076 1.00 93.88 97 SER A CA 1
ATOM 768 C C . SER A 1 97 ? -12.465 -7.533 19.457 1.00 93.88 97 SER A C 1
ATOM 770 O O . SER A 1 97 ? -13.124 -7.767 20.466 1.00 93.88 97 SER A O 1
ATOM 772 N N . LEU A 1 98 ? -11.179 -7.162 19.519 1.00 92.69 98 LEU A N 1
ATOM 773 C CA . LEU A 1 98 ? -10.430 -6.939 20.761 1.00 92.69 98 LEU A CA 1
ATOM 774 C C . LEU A 1 98 ? -10.728 -5.576 21.418 1.00 92.69 98 LEU A C 1
ATOM 776 O O . LEU A 1 98 ? -10.054 -5.183 22.368 1.00 92.69 98 LEU A O 1
ATOM 780 N N 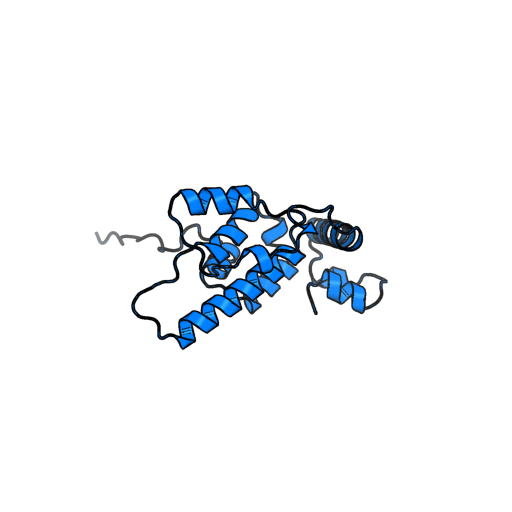. GLY A 1 99 ? -11.724 -4.839 20.920 1.00 88.31 99 GLY A N 1
ATOM 781 C CA . GLY A 1 99 ? -12.207 -3.592 21.510 1.00 88.31 99 GLY A CA 1
ATOM 782 C C . GLY A 1 99 ? -11.493 -2.331 21.023 1.00 88.31 99 GLY A C 1
ATOM 783 O O . GLY A 1 99 ? -11.800 -1.239 21.510 1.00 88.31 99 GLY A O 1
ATOM 784 N N . ARG A 1 100 ? -10.568 -2.433 20.056 1.00 88.44 100 ARG A N 1
ATOM 785 C CA . ARG A 1 100 ? -10.003 -1.238 19.412 1.00 88.44 100 ARG A CA 1
ATOM 786 C C . ARG A 1 100 ? -11.062 -0.577 18.539 1.00 88.44 100 ARG A C 1
ATOM 788 O O . ARG A 1 100 ? -11.853 -1.251 17.887 1.00 88.44 100 ARG A O 1
ATOM 795 N N . ARG A 1 101 ? -11.063 0.755 18.506 1.00 89.50 101 ARG A N 1
ATOM 796 C CA . ARG A 1 101 ? -11.995 1.533 17.684 1.00 89.50 101 ARG A CA 1
ATOM 797 C C . ARG A 1 101 ? -11.246 2.176 16.524 1.00 89.50 101 ARG A C 1
ATOM 799 O O . ARG A 1 101 ? -10.198 2.774 16.770 1.00 89.50 101 ARG A O 1
ATOM 806 N N . PRO A 1 102 ? -11.752 2.059 15.288 1.00 92.00 102 PRO A N 1
ATOM 807 C CA . PRO A 1 102 ? -11.122 2.701 14.159 1.00 92.00 102 PRO A CA 1
ATOM 808 C C . PRO A 1 102 ? -11.430 4.194 14.188 1.00 92.00 102 PRO A C 1
ATOM 810 O O . PRO A 1 102 ? -12.513 4.618 14.590 1.00 92.00 102 PRO A O 1
ATOM 813 N N . ILE A 1 103 ? -10.470 4.990 13.737 1.00 90.81 103 ILE A N 1
ATOM 814 C CA . ILE A 1 103 ? -10.624 6.446 13.645 1.00 90.81 103 ILE A CA 1
ATOM 815 C C . ILE A 1 103 ? -11.605 6.835 12.538 1.00 90.81 103 ILE A C 1
ATOM 817 O O . ILE A 1 103 ? -12.325 7.823 12.670 1.00 90.81 103 ILE A O 1
ATOM 821 N N . ILE A 1 104 ? -11.683 6.011 11.493 1.00 91.62 104 ILE A N 1
ATOM 822 C CA . ILE A 1 104 ? -12.661 6.116 10.413 1.00 91.62 104 ILE A CA 1
ATOM 823 C C . ILE A 1 104 ? -13.639 4.954 10.566 1.00 91.62 104 ILE A C 1
ATOM 825 O O . ILE A 1 104 ? -13.244 3.790 10.494 1.00 91.62 104 ILE A O 1
ATOM 829 N N . SER A 1 105 ? -14.917 5.253 10.772 1.00 90.25 105 SER A N 1
ATOM 830 C CA . SER A 1 105 ? -15.964 4.243 10.950 1.00 90.25 105 SER A CA 1
ATOM 831 C C . SER A 1 105 ? -16.138 3.363 9.707 1.00 90.25 105 SER A C 1
ATOM 833 O O . SER A 1 105 ? -16.184 2.142 9.826 1.00 90.25 105 SER A O 1
ATOM 835 N N . ASN A 1 106 ? -16.153 3.962 8.517 1.00 93.50 106 ASN A N 1
ATOM 836 C CA . ASN A 1 106 ? -16.280 3.288 7.223 1.00 93.50 106 ASN A CA 1
ATOM 837 C C . ASN A 1 106 ? -14.919 3.024 6.546 1.00 93.50 106 ASN A C 1
ATOM 839 O O . ASN A 1 106 ? -14.758 3.192 5.342 1.00 93.50 106 ASN A O 1
ATOM 843 N N . TRP A 1 107 ? -13.909 2.626 7.323 1.00 94.75 107 TRP A N 1
ATOM 844 C CA . TRP A 1 107 ? -12.529 2.442 6.850 1.00 94.75 107 TRP A CA 1
ATOM 845 C C . TRP A 1 107 ? -12.383 1.532 5.618 1.00 94.75 107 TRP A C 1
ATOM 847 O O . TRP A 1 107 ? -11.457 1.725 4.830 1.00 94.75 107 TRP A O 1
ATOM 857 N N . LEU A 1 108 ? -13.278 0.555 5.447 1.00 95.81 108 LEU A N 1
ATOM 858 C CA . LEU A 1 108 ? -13.230 -0.401 4.342 1.00 95.81 108 LEU A CA 1
ATOM 859 C C . LEU A 1 108 ? -13.431 0.274 2.974 1.00 95.81 108 LEU A C 1
ATOM 861 O O . LEU A 1 108 ? -12.823 -0.164 2.002 1.00 95.81 108 LEU A O 1
ATOM 865 N N . ASP A 1 109 ? -14.188 1.377 2.913 1.00 95.44 109 ASP A N 1
ATOM 866 C CA . ASP A 1 109 ? -14.443 2.141 1.679 1.00 95.44 109 ASP A CA 1
ATOM 867 C C . ASP A 1 109 ? -13.165 2.787 1.112 1.00 95.44 109 ASP A C 1
ATOM 869 O O . ASP A 1 109 ? -13.093 3.130 -0.067 1.00 95.44 109 ASP A O 1
ATOM 873 N N . TYR A 1 110 ? -12.137 2.943 1.951 1.00 95.25 110 TYR A N 1
ATOM 874 C CA . TYR A 1 110 ? -10.853 3.554 1.595 1.00 95.25 110 TYR A CA 1
ATOM 875 C C . TYR A 1 110 ? -9.790 2.529 1.188 1.00 95.25 110 TYR A C 1
ATOM 877 O O . TYR A 1 110 ? -8.652 2.898 0.888 1.00 95.25 110 TYR A O 1
ATOM 885 N N . ILE A 1 111 ? -10.146 1.243 1.166 1.00 95.38 111 ILE A N 1
ATOM 886 C CA . ILE A 1 111 ? -9.291 0.165 0.683 1.00 95.38 111 ILE A CA 1
ATOM 887 C C . ILE A 1 111 ? -9.924 -0.385 -0.602 1.00 95.38 111 ILE A C 1
ATOM 889 O O . ILE A 1 111 ? -11.036 -0.909 -0.553 1.00 95.38 111 ILE A O 1
ATOM 893 N N . PRO A 1 112 ? -9.237 -0.320 -1.757 1.00 96.00 112 PRO A N 1
ATOM 894 C CA . PRO A 1 112 ? -9.745 -0.917 -2.988 1.00 96.00 112 PRO A CA 1
ATOM 895 C C . PRO A 1 112 ? -10.039 -2.410 -2.797 1.00 96.00 112 PRO A C 1
ATOM 897 O O . PRO A 1 112 ? -9.228 -3.132 -2.210 1.00 96.00 112 PRO A O 1
ATOM 900 N N . SER A 1 113 ? -11.169 -2.897 -3.319 1.00 96.12 113 SER A N 1
ATOM 901 C CA . SER A 1 113 ? -11.565 -4.310 -3.189 1.00 96.12 113 SER A CA 1
ATOM 902 C C . SER A 1 113 ? -10.531 -5.272 -3.773 1.00 96.12 113 SER A C 1
ATOM 904 O O . SER A 1 113 ? -10.310 -6.351 -3.224 1.00 96.12 113 SER A O 1
ATOM 906 N N . THR A 1 114 ? -9.792 -4.834 -4.792 1.00 96.12 114 THR A N 1
ATOM 907 C CA . THR A 1 114 ? -8.647 -5.527 -5.402 1.00 96.12 114 THR A CA 1
ATOM 908 C C . THR A 1 114 ? -7.421 -5.670 -4.490 1.00 96.12 114 THR A C 1
ATOM 910 O O . THR A 1 114 ? -6.394 -6.208 -4.904 1.00 96.12 114 THR A O 1
ATOM 913 N N . ARG A 1 115 ? -7.473 -5.162 -3.251 1.00 96.38 115 ARG A N 1
ATOM 914 C CA . ARG A 1 115 ? -6.437 -5.352 -2.219 1.00 96.38 115 ARG A CA 1
ATOM 915 C C . ARG A 1 115 ? -6.828 -6.365 -1.147 1.00 96.38 115 ARG A C 1
ATOM 917 O O . ARG A 1 115 ? -5.964 -6.728 -0.356 1.00 96.38 115 ARG A O 1
ATOM 924 N N . TYR A 1 116 ? -8.082 -6.812 -1.079 1.00 95.56 116 TYR A N 1
ATOM 925 C CA . TYR A 1 116 ? -8.518 -7.727 -0.011 1.00 95.56 116 TYR A CA 1
ATOM 926 C C . TYR A 1 116 ? -9.531 -8.798 -0.426 1.00 95.56 116 TYR A C 1
ATOM 928 O O . TYR A 1 116 ? -9.682 -9.787 0.287 1.00 95.56 116 TYR A O 1
ATOM 936 N N . LYS A 1 117 ? -10.238 -8.615 -1.542 1.00 94.62 117 LYS A N 1
ATOM 937 C CA . LYS A 1 117 ? -11.314 -9.502 -1.994 1.00 94.62 117 LYS A CA 1
ATOM 938 C C . LYS A 1 117 ? -11.105 -9.950 -3.433 1.00 94.62 117 LYS A C 1
ATOM 940 O O . LYS A 1 117 ? -11.085 -11.148 -3.700 1.00 94.62 117 LYS A O 1
ATOM 945 N N . ASP A 1 118 ? -10.956 -8.992 -4.338 1.00 95.12 118 ASP A N 1
ATOM 946 C CA . ASP A 1 118 ? -10.837 -9.251 -5.770 1.00 95.12 118 ASP A CA 1
ATOM 947 C C . ASP A 1 118 ? -9.359 -9.413 -6.171 1.00 95.12 118 ASP A C 1
ATOM 949 O O . ASP A 1 118 ? -8.472 -8.918 -5.465 1.00 95.12 118 ASP A O 1
ATOM 953 N N . PRO A 1 119 ? -9.056 -10.076 -7.304 1.00 93.12 119 PRO A N 1
ATOM 954 C CA . PRO A 1 119 ? -7.696 -10.137 -7.822 1.00 93.12 119 PRO A CA 1
ATOM 955 C C . PRO A 1 119 ? -7.106 -8.741 -8.038 1.00 93.12 119 PRO A C 1
ATOM 957 O O . PRO A 1 119 ? -7.762 -7.835 -8.555 1.00 93.12 119 PRO A O 1
ATOM 960 N N . CYS A 1 120 ? -5.837 -8.584 -7.672 1.00 94.81 120 CYS A N 1
ATOM 961 C CA . CYS A 1 120 ? -5.116 -7.337 -7.865 1.00 94.81 120 CYS A CA 1
ATOM 962 C C . CYS A 1 120 ? -4.956 -7.013 -9.360 1.00 94.81 120 CYS A C 1
ATOM 964 O O . CYS A 1 120 ? -4.644 -7.890 -10.166 1.00 94.81 120 CYS A O 1
ATOM 966 N N . GLU A 1 121 ? -5.104 -5.740 -9.733 1.00 95.94 121 GLU A N 1
ATOM 967 C CA . GLU A 1 121 ? -4.947 -5.303 -11.118 1.00 95.94 121 GLU A CA 1
ATOM 968 C C . GLU A 1 121 ? -3.511 -5.544 -11.599 1.00 95.94 121 GLU A C 1
ATOM 970 O O . GLU A 1 121 ? -2.550 -5.214 -10.895 1.00 95.94 121 GLU A O 1
ATOM 975 N N . LEU A 1 122 ? -3.351 -6.036 -12.834 1.00 97.06 122 LEU A N 1
ATOM 976 C CA . LEU A 1 122 ? -2.031 -6.266 -13.432 1.00 97.06 122 LEU A CA 1
ATOM 977 C C . LEU A 1 122 ? -1.167 -4.998 -13.410 1.00 97.06 122 LEU A C 1
ATOM 979 O O . LEU A 1 122 ? 0.011 -5.063 -13.079 1.00 97.06 122 LEU A O 1
ATOM 983 N N . LEU A 1 123 ? -1.767 -3.834 -13.684 1.00 96.19 123 LEU A N 1
ATOM 984 C CA . LEU A 1 123 ? -1.082 -2.540 -13.629 1.00 96.19 123 LEU A CA 1
ATOM 985 C C . LEU A 1 123 ? -0.464 -2.268 -12.245 1.00 96.19 123 LEU A C 1
ATOM 987 O O . LEU A 1 123 ? 0.662 -1.777 -12.150 1.00 96.19 123 LEU A O 1
ATOM 991 N N . HIS A 1 124 ? -1.175 -2.618 -11.169 1.00 97.12 124 HIS A N 1
ATOM 992 C CA . HIS A 1 124 ? -0.673 -2.455 -9.805 1.00 97.12 124 HIS A CA 1
ATOM 993 C C . HIS A 1 124 ? 0.421 -3.462 -9.472 1.00 97.12 124 HIS A C 1
ATOM 995 O O . HIS A 1 124 ? 1.422 -3.084 -8.865 1.00 97.12 124 HIS A O 1
ATOM 1001 N N . LEU A 1 125 ? 0.268 -4.715 -9.909 1.00 97.38 125 LEU A N 1
ATOM 1002 C CA . LEU A 1 125 ? 1.315 -5.727 -9.774 1.00 97.38 125 LEU A CA 1
ATOM 1003 C C . LEU A 1 125 ? 2.598 -5.277 -10.482 1.00 97.38 125 LEU A C 1
ATOM 1005 O O . LEU A 1 125 ? 3.662 -5.296 -9.869 1.00 97.38 125 LEU A O 1
ATOM 1009 N N . CYS A 1 126 ? 2.496 -4.758 -11.710 1.00 97.88 126 CYS A N 1
ATOM 1010 C CA . CYS A 1 126 ? 3.628 -4.170 -12.426 1.00 97.88 126 CYS A CA 1
ATOM 1011 C C . CYS A 1 126 ? 4.276 -3.033 -11.631 1.00 97.88 126 CYS A C 1
ATOM 1013 O O . CYS A 1 126 ? 5.500 -2.995 -11.516 1.00 97.88 126 CYS A O 1
ATOM 1015 N N . ARG A 1 127 ? 3.482 -2.130 -11.038 1.00 97.50 127 ARG A N 1
ATOM 1016 C CA . ARG A 1 127 ? 4.029 -1.065 -10.188 1.00 97.50 127 ARG A CA 1
ATOM 1017 C C . ARG A 1 127 ? 4.814 -1.615 -9.009 1.00 97.50 127 ARG A C 1
ATOM 1019 O O . ARG A 1 127 ? 5.927 -1.150 -8.781 1.00 97.50 127 ARG A O 1
ATOM 1026 N N . ILE A 1 128 ? 4.259 -2.577 -8.277 1.00 96.56 128 ILE A N 1
ATOM 1027 C CA . ILE A 1 128 ? 4.940 -3.180 -7.127 1.00 96.56 128 ILE A CA 1
ATOM 1028 C C . ILE A 1 128 ? 6.242 -3.840 -7.574 1.00 96.56 128 ILE A C 1
ATOM 1030 O O . ILE A 1 128 ? 7.284 -3.578 -6.982 1.00 96.56 128 ILE A O 1
ATOM 1034 N N . THR A 1 129 ? 6.212 -4.639 -8.641 1.00 97.69 129 THR A N 1
ATOM 1035 C CA . THR A 1 129 ? 7.398 -5.343 -9.141 1.00 97.69 129 THR A CA 1
ATOM 1036 C C . THR A 1 129 ? 8.490 -4.377 -9.601 1.00 97.69 129 THR A C 1
ATOM 1038 O O . THR A 1 129 ? 9.647 -4.539 -9.217 1.00 97.69 129 THR A O 1
ATOM 1041 N N . ILE A 1 130 ? 8.143 -3.342 -10.374 1.00 98.00 130 ILE A N 1
ATOM 1042 C CA . ILE A 1 130 ? 9.112 -2.340 -10.842 1.00 98.00 130 ILE A CA 1
ATOM 1043 C C . ILE A 1 130 ? 9.703 -1.578 -9.654 1.00 98.00 130 ILE A C 1
ATOM 1045 O O . ILE A 1 130 ? 10.922 -1.440 -9.554 1.00 98.00 130 ILE A O 1
ATOM 1049 N N . ARG A 1 131 ? 8.861 -1.115 -8.722 1.00 98.06 131 ARG A N 1
ATOM 1050 C CA . ARG A 1 131 ? 9.320 -0.412 -7.517 1.00 98.06 131 ARG A CA 1
ATOM 1051 C C . ARG A 1 131 ? 10.221 -1.292 -6.657 1.00 98.06 131 ARG A C 1
ATOM 1053 O O . ARG A 1 131 ? 11.258 -0.810 -6.220 1.00 98.06 131 ARG A O 1
ATOM 1060 N N . ALA A 1 132 ? 9.877 -2.564 -6.462 1.00 97.19 132 ALA A N 1
ATOM 1061 C CA . ALA A 1 132 ? 10.703 -3.515 -5.724 1.00 97.19 132 ALA A CA 1
ATOM 1062 C C . ALA A 1 132 ? 12.082 -3.677 -6.377 1.00 97.19 132 ALA A C 1
ATOM 1064 O O . ALA A 1 132 ? 13.096 -3.578 -5.692 1.00 97.19 132 ALA A O 1
ATOM 1065 N N . GLN A 1 133 ? 12.137 -3.815 -7.705 1.00 98.00 133 GLN A N 1
ATOM 1066 C CA . GLN A 1 133 ? 13.406 -3.891 -8.426 1.00 98.00 133 GLN A CA 1
ATOM 1067 C C . GLN A 1 133 ? 14.239 -2.615 -8.247 1.00 98.00 133 GLN A C 1
ATOM 1069 O O . GLN A 1 133 ? 15.431 -2.690 -7.951 1.00 98.00 133 GLN A O 1
ATOM 1074 N N . LEU A 1 134 ? 13.635 -1.432 -8.387 1.00 98.00 134 LEU A N 1
ATOM 1075 C CA . LEU A 1 134 ? 14.332 -0.164 -8.151 1.00 98.00 134 LEU A CA 1
ATOM 1076 C C . LEU A 1 134 ? 14.816 -0.047 -6.698 1.00 98.00 134 LEU A C 1
ATOM 1078 O O . LEU A 1 134 ? 15.935 0.397 -6.460 1.00 98.00 134 LEU A O 1
ATOM 1082 N N . LEU A 1 135 ? 14.010 -0.484 -5.731 1.00 97.31 135 LEU A N 1
ATOM 1083 C CA . LEU A 1 135 ? 14.323 -0.443 -4.304 1.00 97.31 135 LEU A CA 1
ATOM 1084 C C . LEU A 1 135 ? 15.501 -1.347 -3.933 1.00 97.31 135 LEU A C 1
ATOM 1086 O O . LEU A 1 135 ? 16.364 -0.925 -3.159 1.00 97.31 135 LEU A O 1
ATOM 1090 N N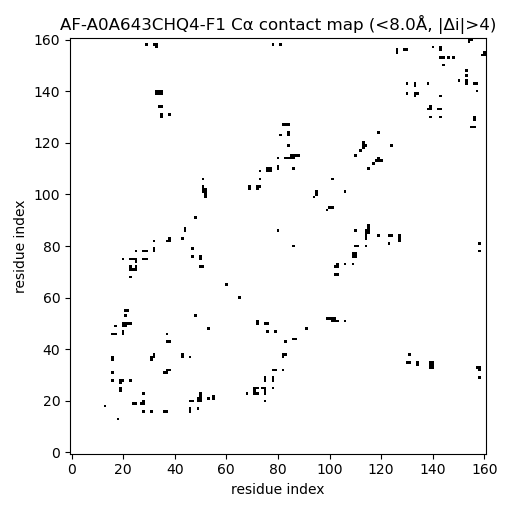 . THR A 1 136 ? 15.560 -2.561 -4.490 1.00 97.31 136 THR A N 1
ATOM 1091 C CA . THR A 1 136 ? 16.680 -3.499 -4.306 1.00 97.31 136 THR A CA 1
ATOM 1092 C C . THR A 1 136 ? 17.985 -2.932 -4.863 1.00 97.31 136 THR A C 1
ATOM 1094 O O . THR A 1 136 ? 19.049 -3.178 -4.305 1.00 97.31 136 THR A O 1
ATOM 1097 N N . ASN A 1 137 ? 17.902 -2.106 -5.908 1.00 96.88 137 ASN A N 1
ATOM 1098 C CA . ASN A 1 137 ? 19.048 -1.408 -6.492 1.00 96.88 137 ASN A CA 1
ATOM 1099 C C . ASN A 1 137 ? 19.304 -0.019 -5.869 1.00 96.88 137 ASN A C 1
ATOM 1101 O O . ASN A 1 137 ? 20.132 0.729 -6.378 1.00 96.88 137 ASN A O 1
ATOM 1105 N N . ASN A 1 138 ? 18.610 0.348 -4.782 1.00 96.44 138 ASN A N 1
ATOM 1106 C CA . ASN A 1 138 ? 18.686 1.668 -4.135 1.00 96.44 138 ASN A CA 1
ATOM 1107 C C . ASN A 1 138 ? 18.429 2.851 -5.087 1.00 96.44 138 ASN A C 1
ATOM 1109 O O . ASN A 1 138 ? 19.008 3.924 -4.940 1.00 96.44 138 ASN A O 1
ATOM 1113 N N . MET A 1 139 ? 17.547 2.654 -6.066 1.00 97.50 139 MET A N 1
ATOM 1114 C CA . MET A 1 139 ? 17.225 3.651 -7.083 1.00 97.50 139 MET A CA 1
ATOM 1115 C C . MET A 1 139 ? 15.903 4.379 -6.826 1.00 97.50 139 MET A C 1
ATOM 1117 O O . MET A 1 139 ? 15.588 5.302 -7.560 1.00 97.50 139 MET A O 1
ATOM 1121 N N . LEU A 1 140 ? 15.103 4.025 -5.816 1.00 96.88 140 LEU A N 1
ATOM 1122 C CA . LEU A 1 140 ? 13.897 4.802 -5.503 1.00 96.88 140 LEU A CA 1
ATOM 1123 C C . LEU A 1 140 ? 14.220 6.126 -4.775 1.00 96.88 140 LEU A C 1
ATOM 1125 O O . LEU A 1 140 ? 15.114 6.144 -3.930 1.00 96.88 140 LEU A O 1
ATOM 1129 N N . PRO A 1 141 ? 13.466 7.214 -5.037 1.00 96.69 141 PRO A N 1
ATOM 1130 C CA . PRO A 1 141 ? 12.487 7.364 -6.122 1.00 96.69 141 PRO A CA 1
ATOM 1131 C C . PRO A 1 141 ? 13.130 7.736 -7.472 1.00 96.69 141 PRO A C 1
ATOM 1133 O O . PRO A 1 141 ? 12.529 7.517 -8.519 1.00 96.69 141 PRO A O 1
ATOM 1136 N N . ASN A 1 142 ? 14.352 8.274 -7.469 1.00 96.38 142 ASN A N 1
ATOM 1137 C CA . ASN A 1 142 ? 14.958 8.960 -8.620 1.00 96.38 142 ASN A CA 1
ATOM 1138 C C . ASN A 1 142 ? 15.066 8.107 -9.895 1.00 96.38 142 ASN A C 1
ATOM 1140 O O . ASN A 1 142 ? 14.837 8.595 -10.997 1.00 96.38 142 ASN A O 1
ATOM 1144 N N . GLY A 1 143 ? 15.368 6.823 -9.753 1.00 97.38 143 GLY A N 1
ATOM 1145 C CA . GLY A 1 143 ? 15.464 5.858 -10.843 1.00 97.38 143 GLY A CA 1
ATOM 1146 C C . GLY A 1 143 ? 14.137 5.538 -11.523 1.00 97.38 143 GLY A C 1
ATOM 1147 O O . GLY A 1 143 ? 14.152 4.926 -12.581 1.00 97.38 143 GLY A O 1
ATOM 1148 N N . ILE A 1 144 ? 12.992 5.964 -10.978 1.00 97.88 144 ILE A N 1
ATOM 1149 C CA . ILE A 1 144 ? 11.722 5.940 -11.719 1.00 97.88 144 ILE A CA 1
ATOM 1150 C C . ILE A 1 144 ? 11.804 6.891 -12.919 1.00 97.88 144 ILE A C 1
ATOM 1152 O O . ILE A 1 144 ? 11.366 6.547 -14.015 1.00 97.88 144 ILE A O 1
ATOM 1156 N N . PHE A 1 145 ? 12.387 8.075 -12.725 1.00 97.12 145 PHE A N 1
ATOM 1157 C CA . PHE A 1 145 ? 12.442 9.128 -13.740 1.00 97.12 145 PHE A CA 1
ATOM 1158 C C . PHE A 1 145 ? 13.510 8.884 -14.813 1.00 97.12 145 PHE A C 1
ATOM 1160 O O . PHE A 1 145 ? 13.485 9.533 -15.855 1.00 97.12 145 PHE A O 1
ATOM 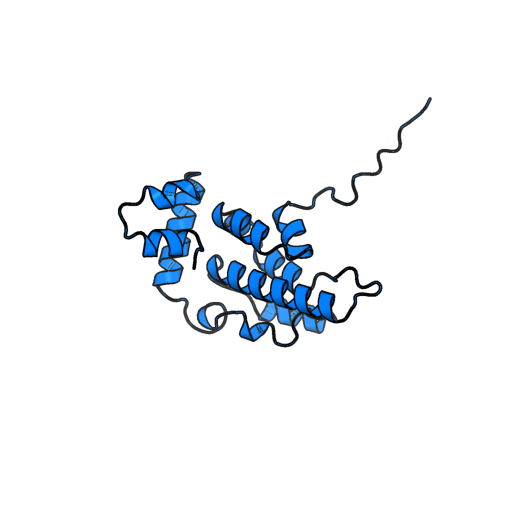1167 N N . SER A 1 146 ? 14.417 7.926 -14.598 1.00 96.81 146 SER A N 1
ATOM 1168 C CA . SER A 1 146 ? 15.351 7.456 -15.628 1.00 96.81 146 SER A CA 1
ATOM 1169 C C . SER A 1 146 ? 14.781 6.333 -16.502 1.00 96.81 146 SER A C 1
ATOM 1171 O O . SER A 1 146 ? 15.403 5.969 -17.502 1.00 96.81 146 SER A O 1
ATOM 1173 N N . LEU A 1 147 ? 13.608 5.779 -16.167 1.00 96.75 147 LEU A N 1
ATOM 1174 C CA . LEU A 1 147 ? 12.951 4.765 -16.991 1.00 96.75 147 LEU A CA 1
ATOM 1175 C C . LEU A 1 147 ? 12.444 5.382 -18.299 1.00 96.75 147 LEU A C 1
ATOM 1177 O O . LEU A 1 147 ? 11.761 6.407 -18.290 1.00 96.75 147 LEU A O 1
ATOM 1181 N N . LEU A 1 148 ? 12.694 4.695 -19.416 1.00 97.44 148 LEU A N 1
ATOM 1182 C CA . LEU A 1 148 ? 12.220 5.067 -20.756 1.00 97.44 148 LEU A CA 1
ATOM 1183 C C . LEU A 1 148 ? 10.728 4.726 -20.946 1.00 97.44 148 LEU A C 1
ATOM 1185 O O . LEU A 1 148 ? 10.353 3.954 -21.825 1.00 97.44 148 LEU A O 1
ATOM 1189 N N . ILE A 1 149 ? 9.875 5.275 -20.083 1.00 96.62 149 ILE A N 1
ATOM 1190 C CA . ILE A 1 149 ? 8.418 5.106 -20.095 1.00 96.62 149 ILE A CA 1
ATOM 1191 C C . ILE A 1 149 ? 7.732 6.481 -20.052 1.00 96.62 149 ILE A C 1
ATOM 1193 O O . ILE A 1 149 ? 8.339 7.453 -19.603 1.00 96.62 149 ILE A O 1
ATOM 1197 N N . PRO A 1 150 ? 6.462 6.596 -20.478 1.00 97.75 150 PRO A N 1
ATOM 1198 C CA . PRO A 1 150 ? 5.726 7.855 -20.404 1.00 97.75 150 PRO A CA 1
ATOM 1199 C C . PRO A 1 150 ? 5.682 8.450 -18.989 1.00 97.75 150 PRO A C 1
ATOM 1201 O O . PRO A 1 150 ? 5.479 7.722 -18.017 1.00 97.75 150 PRO A O 1
ATOM 1204 N N . VAL A 1 151 ? 5.742 9.784 -18.888 1.00 96.88 151 VAL A N 1
ATOM 1205 C CA . VAL A 1 151 ? 5.701 10.535 -17.612 1.00 96.88 151 VAL A CA 1
ATOM 1206 C C . VAL A 1 151 ? 4.507 10.137 -16.742 1.00 96.88 151 VAL A C 1
ATOM 1208 O O . VAL A 1 151 ? 4.639 9.981 -15.537 1.00 96.88 151 VAL A O 1
ATOM 1211 N N . ARG A 1 152 ? 3.341 9.871 -17.344 1.00 96.50 152 ARG A N 1
ATOM 1212 C CA . ARG A 1 152 ? 2.162 9.398 -16.596 1.00 96.50 152 ARG A CA 1
ATOM 1213 C C . ARG A 1 152 ? 2.420 8.088 -15.843 1.00 96.50 152 ARG A C 1
ATOM 1215 O O . ARG A 1 152 ? 1.946 7.929 -14.724 1.00 96.50 152 ARG A O 1
ATOM 1222 N N . LEU A 1 153 ? 3.176 7.159 -16.435 1.00 96.81 153 LEU A N 1
ATOM 1223 C CA . LEU A 1 153 ? 3.562 5.918 -15.761 1.00 96.81 153 LEU A CA 1
ATOM 1224 C C . LEU A 1 153 ? 4.653 6.169 -14.719 1.00 96.81 153 LEU A C 1
ATOM 1226 O O . LEU A 1 153 ? 4.590 5.569 -13.652 1.00 96.81 153 LEU A O 1
ATOM 1230 N N . GLN A 1 154 ? 5.597 7.079 -14.975 1.00 97.69 154 GLN A N 1
ATOM 1231 C CA . GLN A 1 154 ? 6.575 7.497 -13.962 1.00 97.69 154 GLN A CA 1
ATOM 1232 C C . GLN A 1 154 ? 5.865 8.061 -12.720 1.00 97.69 154 GLN A C 1
ATOM 1234 O O . GLN A 1 154 ? 6.115 7.601 -11.610 1.00 97.69 154 GLN A O 1
ATOM 1239 N N . ASN A 1 155 ? 4.892 8.955 -12.905 1.00 97.12 155 ASN A N 1
ATOM 1240 C CA . ASN A 1 155 ? 4.085 9.522 -11.824 1.00 97.12 155 ASN A CA 1
ATOM 1241 C C . ASN A 1 155 ? 3.289 8.439 -11.082 1.00 97.12 155 ASN A C 1
ATOM 1243 O O . ASN A 1 155 ? 3.314 8.384 -9.853 1.00 97.12 155 ASN A O 1
ATOM 1247 N N . TYR A 1 156 ? 2.665 7.508 -11.813 1.00 97.06 156 TYR A N 1
ATOM 1248 C CA . TYR A 1 156 ? 1.964 6.366 -11.218 1.00 97.06 156 TYR A CA 1
ATOM 1249 C C . TYR A 1 156 ? 2.884 5.485 -10.350 1.00 97.06 156 TYR A C 1
ATOM 1251 O O . TYR A 1 156 ? 2.496 5.073 -9.248 1.00 97.06 156 TYR A O 1
ATOM 1259 N N . LEU A 1 157 ? 4.109 5.212 -10.820 1.00 97.50 157 LEU A N 1
ATOM 1260 C CA . LEU A 1 157 ? 5.140 4.488 -10.068 1.00 97.50 157 LEU A CA 1
ATOM 1261 C C . LEU A 1 157 ? 5.644 5.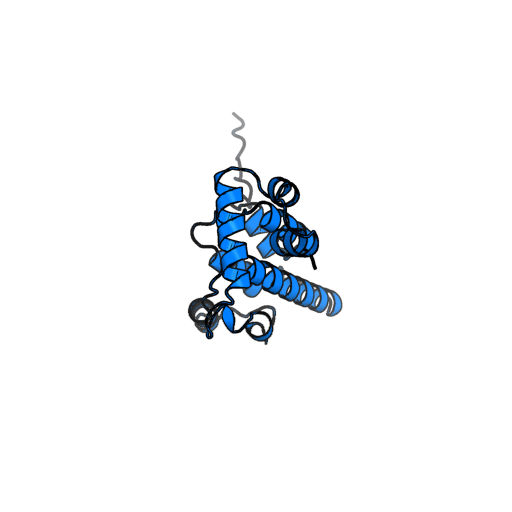297 -8.865 1.00 97.50 157 LEU A C 1
ATOM 1263 O O . LEU A 1 157 ? 5.915 4.711 -7.816 1.00 97.50 157 LEU A O 1
ATOM 1267 N N . ASN A 1 158 ? 5.738 6.623 -8.992 1.00 97.12 158 ASN A N 1
ATOM 1268 C CA . ASN A 1 158 ? 6.155 7.542 -7.931 1.00 97.12 158 ASN A CA 1
ATOM 1269 C C . ASN A 1 158 ? 5.008 7.936 -6.983 1.00 97.12 158 ASN A C 1
ATOM 1271 O O . ASN A 1 158 ? 5.153 8.840 -6.164 1.00 97.12 158 ASN A O 1
ATOM 1275 N N . LEU A 1 159 ? 3.862 7.253 -7.058 1.00 95.19 159 LEU A N 1
ATOM 1276 C CA . LEU A 1 159 ? 2.706 7.482 -6.183 1.00 95.19 159 LEU A CA 1
ATOM 1277 C C . LEU A 1 159 ? 2.116 8.900 -6.300 1.00 95.19 159 LEU A C 1
ATOM 1279 O O . LEU A 1 159 ? 1.446 9.380 -5.380 1.00 95.19 159 LEU A O 1
ATOM 1283 N N . GLU A 1 160 ? 2.350 9.566 -7.425 1.00 89.81 160 GLU A N 1
ATOM 1284 C CA . GLU A 1 160 ? 1.741 10.844 -7.779 1.00 89.81 160 GLU A CA 1
ATOM 1285 C C . GLU A 1 160 ? 0.356 10.643 -8.403 1.00 89.81 160 GLU A C 1
ATOM 1287 O O . GLU A 1 160 ? -0.009 9.529 -8.790 1.00 89.81 160 GLU A O 1
ATOM 1292 N N . SER A 1 161 ? -0.445 11.710 -8.367 1.00 67.75 161 SER A N 1
ATOM 1293 C CA . SER A 1 161 ? -1.833 11.730 -8.843 1.00 67.75 161 SER A CA 1
ATOM 1294 C C . SER A 1 161 ? -1.898 11.985 -10.343 1.00 67.75 161 SER A C 1
ATOM 1296 O O . SER A 1 161 ? -1.136 12.859 -10.813 1.00 67.75 161 SER A O 1
#

Foldseek 3Di:
DDDPPPPPPPCVPPDPLLVCLLQLVLVVNLVCVLQVVLVPDPDSLVSLCNLWFNDDPPDDDDPVVLVVSQVSSLSNLLSSLLQAQAHAVVVVVVVVVVVTGTSHNPSVVSHPCCRYPNPNDPLSVVLNVVLVVCNVVSNGPPVLVVDPDDPVSSCSSSSHD